Protein AF-A0ABD0N877-F1 (afdb_monomer)

Organism: Cirrhinus mrigala (NCBI:txid683832)

Foldseek 3Di:
DLVVCCVVPVPDDLVNVQVVCVVVVHHDDSVRSVVVCVVVVNDRDDDDPDDPDDPVRVVVVVVVCVVCVPPDPVVD

pLDDT: mean 89.97, std 6.57, range [65.81, 96.25]

Secondary structure (DSSP, 8-state):
-HHHHHHH-TT--HHHHHHHHHHTT----HHHHHHHHHHTT----PPPSS-SS-HHHHHHHHHHHHHTTT--TT--

InterPro domains:
  IPR002492 Transposase, Tc1-like [PF01498] (1-70)

Sequence (76 aa):
MIMRTVRNQPRTTREDLVNDLKAAGTIVTKKTIGNTLCCERLKSCSARKVPLLKKAHVQARLKFASAHLNDSEENW

Structure (mmCIF, N/CA/C/O backbone):
data_AF-A0ABD0N877-F1
#
_entry.id   AF-A0ABD0N877-F1
#
loop_
_atom_site.group_PDB
_atom_site.id
_atom_site.type_symbol
_atom_site.label_atom_id
_atom_site.label_alt_id
_atom_site.label_comp_id
_atom_site.label_asym_id
_atom_site.label_entity_id
_atom_site.label_seq_id
_atom_sit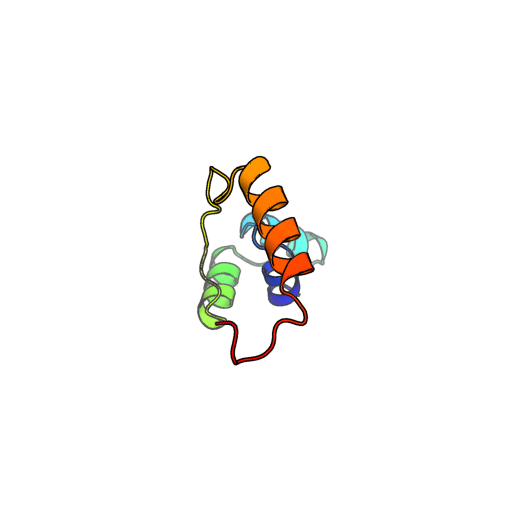e.pdbx_PDB_ins_code
_atom_site.Cartn_x
_atom_site.Cartn_y
_atom_site.Cartn_z
_atom_site.occupancy
_atom_site.B_iso_or_equiv
_atom_site.auth_seq_id
_atom_site.auth_comp_id
_atom_site.auth_asym_id
_atom_site.auth_atom_id
_atom_site.pdbx_PDB_model_num
ATOM 1 N N . MET A 1 1 ? -13.082 -12.389 5.399 1.00 76.94 1 MET A N 1
ATOM 2 C CA . MET A 1 1 ? -13.216 -11.097 4.683 1.00 76.94 1 MET A CA 1
ATOM 3 C C . MET A 1 1 ? -11.922 -10.293 4.726 1.00 76.94 1 MET A C 1
ATOM 5 O O . MET A 1 1 ? -11.313 -10.139 3.679 1.00 76.94 1 MET A O 1
ATOM 9 N N . ILE A 1 2 ? -11.450 -9.905 5.918 1.00 86.56 2 ILE A N 1
ATOM 10 C CA . ILE A 1 2 ? -10.298 -9.006 6.148 1.00 86.56 2 ILE A CA 1
ATOM 11 C C . ILE A 1 2 ? -9.066 -9.322 5.277 1.00 86.56 2 ILE A C 1
ATOM 13 O O . ILE A 1 2 ? -8.546 -8.442 4.601 1.00 86.56 2 ILE A O 1
ATOM 17 N N . MET A 1 3 ? -8.618 -10.581 5.236 1.00 88.88 3 MET A N 1
ATOM 18 C CA . MET A 1 3 ? -7.411 -10.962 4.486 1.00 88.88 3 MET A CA 1
ATOM 19 C C . MET A 1 3 ? -7.533 -10.737 2.977 1.00 88.88 3 MET A C 1
ATOM 21 O O . MET A 1 3 ? -6.578 -10.293 2.344 1.00 88.88 3 MET A O 1
ATOM 25 N N . ARG A 1 4 ? -8.699 -11.050 2.394 1.00 90.81 4 ARG A N 1
ATOM 26 C CA . ARG A 1 4 ? -8.951 -10.848 0.960 1.00 90.81 4 ARG A CA 1
ATOM 27 C C . ARG A 1 4 ? -8.916 -9.359 0.628 1.00 90.81 4 ARG A C 1
ATOM 29 O O . ARG A 1 4 ? -8.266 -8.979 -0.339 1.00 90.81 4 ARG A O 1
ATOM 36 N N . THR A 1 5 ? -9.548 -8.530 1.459 1.00 90.31 5 THR A N 1
ATOM 37 C CA . THR A 1 5 ? -9.579 -7.074 1.277 1.00 90.31 5 THR A CA 1
ATOM 38 C C . THR A 1 5 ? -8.173 -6.482 1.343 1.00 90.31 5 THR A C 1
ATOM 40 O O . THR A 1 5 ? -7.755 -5.804 0.413 1.00 90.31 5 THR A O 1
ATOM 43 N N . VAL A 1 6 ? -7.397 -6.831 2.375 1.00 90.19 6 VAL A N 1
ATOM 44 C CA . VAL A 1 6 ? -6.037 -6.298 2.577 1.00 90.19 6 VAL A CA 1
ATOM 45 C C . VAL A 1 6 ? -5.056 -6.754 1.493 1.00 90.19 6 VAL A C 1
ATOM 47 O O . VAL A 1 6 ? -4.191 -5.980 1.093 1.00 90.19 6 VAL A O 1
ATOM 50 N N . ARG A 1 7 ? -5.180 -7.985 0.975 1.00 89.25 7 ARG A N 1
ATOM 51 C CA . ARG A 1 7 ? -4.327 -8.458 -0.133 1.00 89.25 7 ARG A CA 1
ATOM 52 C C . ARG A 1 7 ? -4.657 -7.772 -1.458 1.00 89.25 7 ARG A C 1
ATOM 54 O O . ARG A 1 7 ? -3.740 -7.414 -2.190 1.00 89.25 7 ARG A O 1
ATOM 61 N N . ASN A 1 8 ? -5.940 -7.579 -1.758 1.00 90.44 8 ASN A N 1
ATOM 62 C CA . ASN A 1 8 ? -6.370 -6.931 -2.999 1.00 90.44 8 ASN A CA 1
ATOM 63 C C . ASN A 1 8 ? -6.134 -5.414 -2.967 1.00 90.44 8 ASN A C 1
ATOM 65 O O . ASN A 1 8 ? -5.851 -4.803 -3.995 1.00 90.44 8 ASN A O 1
ATOM 69 N N . GLN A 1 9 ? -6.246 -4.805 -1.787 1.00 88.75 9 GLN A N 1
ATOM 70 C CA . GLN A 1 9 ? -6.094 -3.374 -1.565 1.00 88.75 9 GLN A CA 1
ATOM 71 C C . GLN A 1 9 ? -5.102 -3.133 -0.413 1.00 88.75 9 GLN A C 1
ATOM 73 O O . GLN A 1 9 ? -5.496 -2.895 0.726 1.00 88.75 9 GLN A O 1
ATOM 78 N N . PRO A 1 10 ? -3.785 -3.120 -0.683 1.00 86.81 10 PRO A N 1
ATOM 79 C CA . PRO A 1 10 ? -2.767 -2.953 0.362 1.00 86.81 10 PRO A CA 1
ATOM 80 C C . PRO A 1 10 ? -2.760 -1.557 1.011 1.00 86.81 10 PRO A C 1
ATOM 82 O O . PRO A 1 10 ? -1.992 -1.310 1.937 1.00 86.81 10 PRO A O 1
ATOM 85 N N . ARG A 1 11 ? -3.585 -0.627 0.512 1.00 88.06 11 ARG A N 1
ATOM 86 C CA . ARG A 1 11 ? -3.776 0.716 1.075 1.00 88.06 11 ARG A CA 1
ATOM 87 C C . ARG A 1 11 ? -4.882 0.790 2.126 1.00 88.06 11 ARG A C 1
ATOM 89 O O . ARG A 1 11 ? -4.997 1.827 2.770 1.00 88.06 11 ARG A O 1
ATOM 96 N N . THR A 1 12 ? -5.676 -0.265 2.292 1.00 90.81 12 THR A N 1
ATOM 97 C CA . THR A 1 12 ? -6.758 -0.289 3.276 1.00 90.81 12 THR A CA 1
ATOM 98 C C . THR A 1 12 ? -6.183 -0.165 4.682 1.00 90.81 12 THR A C 1
ATOM 100 O O . THR A 1 12 ? -5.268 -0.897 5.070 1.00 90.81 12 THR A O 1
ATOM 103 N N . THR A 1 13 ? -6.706 0.777 5.459 1.00 91.31 13 THR A N 1
ATOM 104 C CA . THR A 1 13 ? -6.265 1.000 6.833 1.00 91.31 13 THR A CA 1
ATOM 105 C C . THR A 1 13 ? -7.037 0.117 7.810 1.00 91.31 13 THR A C 1
ATOM 107 O O . THR A 1 13 ? -8.084 -0.450 7.502 1.00 91.31 13 THR A O 1
ATOM 110 N N . ARG A 1 14 ? -6.536 0.010 9.047 1.00 92.44 14 ARG A N 1
ATOM 111 C CA . ARG A 1 14 ? -7.279 -0.659 10.129 1.00 92.44 14 ARG A CA 1
ATOM 112 C C . ARG A 1 14 ? -8.613 0.031 10.423 1.00 92.44 14 ARG A C 1
ATOM 114 O O . ARG A 1 14 ? -9.526 -0.642 10.880 1.00 92.44 14 ARG A O 1
ATOM 121 N N . GLU A 1 15 ? -8.706 1.338 10.182 1.00 93.44 1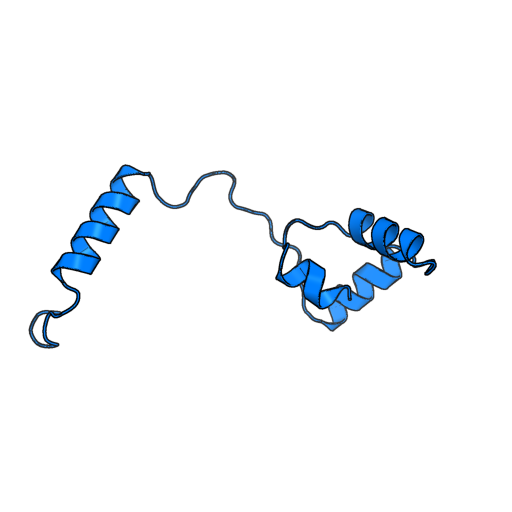5 GLU A N 1
ATOM 122 C CA . GLU A 1 15 ? -9.925 2.121 10.387 1.00 93.44 15 GLU A CA 1
ATOM 123 C C . GLU A 1 15 ? -11.005 1.727 9.386 1.00 93.44 15 GLU A C 1
ATOM 125 O O . GLU A 1 15 ? -12.129 1.424 9.776 1.00 93.44 15 GLU A O 1
ATOM 130 N N . ASP A 1 16 ? -10.620 1.647 8.113 1.00 93.69 16 ASP A N 1
ATOM 131 C CA . ASP A 1 16 ? -11.511 1.256 7.022 1.00 93.69 16 ASP A CA 1
ATOM 132 C C . ASP A 1 16 ? -12.090 -0.135 7.288 1.00 93.69 16 ASP A C 1
ATOM 134 O O . ASP A 1 16 ? -13.298 -0.334 7.224 1.00 93.69 16 ASP A O 1
ATOM 138 N N . LEU A 1 17 ? -11.248 -1.074 7.734 1.00 93.81 17 LEU A N 1
ATOM 139 C CA . LEU A 1 17 ? -11.692 -2.422 8.093 1.00 93.81 17 LEU A CA 1
ATOM 140 C C . LEU A 1 17 ? -12.671 -2.441 9.276 1.00 93.81 17 LEU A C 1
ATOM 142 O O . LEU A 1 17 ? -13.578 -3.271 9.299 1.00 93.81 17 LEU A O 1
ATOM 146 N N . VAL A 1 18 ? -12.495 -1.567 10.273 1.00 95.31 18 VAL A N 1
ATOM 147 C CA . VAL A 1 18 ? -13.457 -1.447 11.381 1.00 95.31 18 VAL A CA 1
ATOM 148 C C . VAL A 1 18 ? -14.794 -0.922 10.863 1.00 95.31 18 VAL A C 1
ATOM 150 O O . VAL A 1 18 ? -15.837 -1.445 11.253 1.00 95.31 18 VAL A O 1
ATOM 153 N N . ASN A 1 19 ? -14.773 0.071 9.973 1.00 94.69 19 ASN A N 1
ATOM 154 C CA . ASN A 1 19 ? -15.982 0.646 9.387 1.00 94.69 19 ASN A CA 1
ATOM 155 C C . ASN A 1 19 ? -16.736 -0.376 8.523 1.00 94.69 19 ASN A C 1
ATOM 157 O O . ASN A 1 19 ? -17.946 -0.528 8.688 1.00 94.69 19 ASN A O 1
ATOM 161 N N . ASP A 1 20 ? -16.023 -1.136 7.689 1.00 93.38 20 ASP A N 1
ATOM 162 C CA . ASP A 1 20 ? -16.5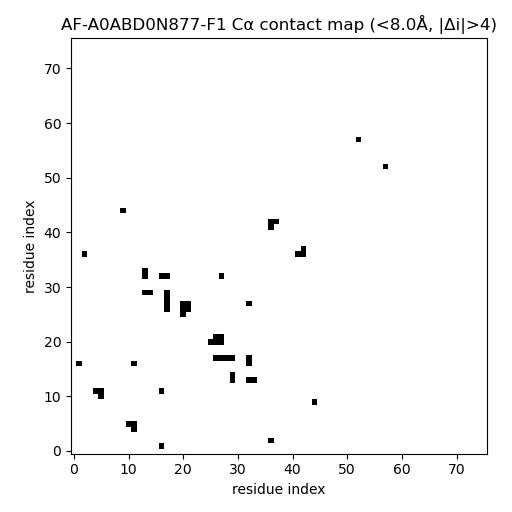95 -2.187 6.838 1.00 93.38 20 ASP A CA 1
ATOM 163 C C . ASP A 1 20 ? -17.269 -3.289 7.665 1.00 93.38 20 ASP A C 1
ATOM 165 O O . ASP A 1 20 ? -18.391 -3.711 7.382 1.00 93.38 20 ASP A O 1
ATOM 169 N N . LEU A 1 21 ? -16.603 -3.750 8.729 1.00 94.00 21 LEU A N 1
ATOM 170 C CA . LEU A 1 21 ? -17.147 -4.787 9.607 1.00 94.00 21 LEU A CA 1
ATOM 171 C C . LEU A 1 21 ? -18.349 -4.277 10.401 1.00 94.00 21 LEU A C 1
ATOM 173 O O . LEU A 1 21 ? -19.328 -5.008 10.554 1.00 94.00 21 LEU A O 1
ATOM 177 N N . LYS A 1 22 ? -18.308 -3.016 10.844 1.00 95.31 22 LYS A N 1
ATOM 178 C CA . LYS A 1 22 ? -19.434 -2.371 11.520 1.00 95.31 22 LYS A CA 1
ATOM 179 C C . LYS A 1 22 ? -20.645 -2.252 10.592 1.00 95.31 22 LYS A C 1
ATOM 181 O O . LYS A 1 22 ? -21.758 -2.516 11.036 1.00 95.31 22 LYS A O 1
ATOM 186 N N . ALA A 1 23 ? -20.435 -1.925 9.315 1.00 94.69 23 ALA A N 1
ATOM 187 C CA . ALA A 1 23 ? -21.491 -1.915 8.301 1.00 94.69 23 ALA A CA 1
ATOM 188 C C . ALA A 1 23 ? -22.071 -3.318 8.046 1.00 94.69 23 ALA A C 1
ATOM 190 O O . ALA A 1 23 ? -23.272 -3.461 7.843 1.00 94.69 23 ALA A O 1
ATOM 191 N N . ALA A 1 24 ? -21.245 -4.362 8.144 1.00 93.81 24 ALA A N 1
ATOM 192 C CA . ALA A 1 24 ? -21.680 -5.759 8.100 1.00 93.81 24 ALA A CA 1
ATOM 193 C C . ALA A 1 24 ? -22.332 -6.259 9.413 1.00 93.81 24 ALA A C 1
ATOM 195 O O . ALA A 1 24 ? -22.593 -7.453 9.550 1.00 93.81 24 ALA A O 1
ATOM 196 N N . GLY A 1 25 ? -22.567 -5.382 10.398 1.00 96.12 25 GLY A N 1
ATOM 197 C CA . GLY A 1 25 ? -23.187 -5.723 11.685 1.00 96.12 25 GLY A CA 1
ATOM 198 C C . GLY A 1 25 ? -22.239 -6.336 12.721 1.00 96.12 25 GLY A C 1
ATOM 199 O O . GLY A 1 25 ? -22.683 -6.759 13.784 1.00 96.12 25 GLY A O 1
ATOM 200 N N . THR A 1 26 ? -20.931 -6.379 12.452 1.00 94.81 26 THR A N 1
ATOM 201 C CA . THR A 1 26 ? -19.927 -6.923 13.377 1.00 94.81 26 THR A CA 1
ATOM 202 C C . THR A 1 26 ? -19.136 -5.798 14.041 1.00 94.81 26 THR A C 1
ATOM 204 O O . THR A 1 26 ? -18.400 -5.061 13.387 1.00 94.81 26 THR A O 1
ATOM 207 N N . ILE A 1 27 ? -19.226 -5.678 15.366 1.00 95.38 27 ILE A N 1
ATOM 208 C CA . ILE A 1 27 ? -18.456 -4.680 16.117 1.00 95.38 27 ILE A CA 1
ATOM 209 C C . ILE A 1 27 ? -17.097 -5.277 16.487 1.00 95.38 27 ILE A C 1
ATOM 211 O O . ILE A 1 27 ? -17.004 -6.192 17.301 1.00 95.38 27 ILE A O 1
ATOM 215 N N . VAL A 1 28 ? -16.029 -4.745 15.893 1.00 95.06 28 VAL A N 1
ATOM 216 C CA . VAL A 1 28 ? -14.653 -5.205 16.117 1.00 95.06 28 VAL A CA 1
ATOM 217 C C . VAL A 1 28 ? -13.776 -4.027 16.525 1.00 95.06 28 VAL A C 1
ATOM 219 O O . VAL A 1 28 ? -13.884 -2.933 15.977 1.00 95.06 28 VAL A O 1
ATOM 222 N N . THR A 1 29 ? -12.876 -4.242 17.486 1.00 95.75 29 THR A N 1
ATOM 223 C CA . THR A 1 29 ? -11.915 -3.206 17.887 1.00 95.75 29 THR A CA 1
ATOM 224 C C . THR A 1 29 ? -10.710 -3.163 16.943 1.00 95.75 29 THR A C 1
ATOM 226 O O . THR A 1 29 ? -10.284 -4.186 16.399 1.00 95.75 29 THR A O 1
ATOM 229 N N . LYS A 1 30 ? -10.065 -1.994 16.812 1.00 94.25 30 LYS A N 1
ATOM 230 C CA . LYS A 1 30 ? -8.826 -1.846 16.017 1.00 94.25 30 LYS A CA 1
ATOM 231 C C . LYS A 1 30 ? -7.717 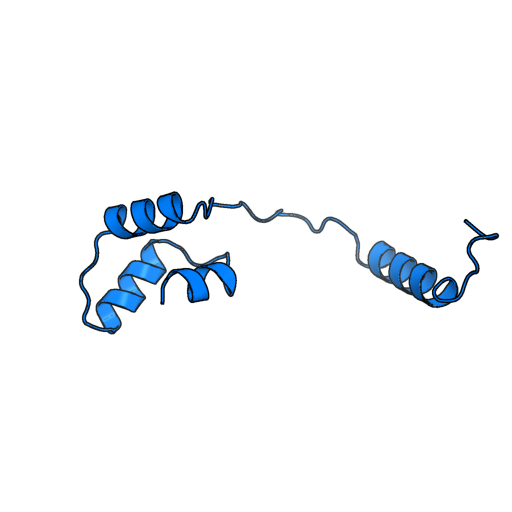-2.80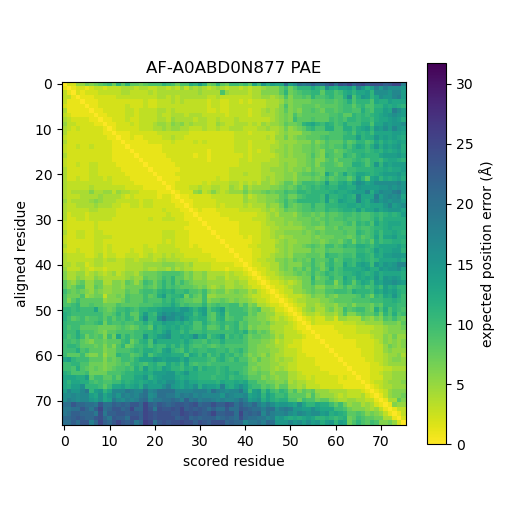7 16.453 1.00 94.25 30 LYS A C 1
ATOM 233 O O . LYS A 1 30 ? -6.922 -3.248 15.623 1.00 94.25 30 LYS A O 1
ATOM 238 N N . LYS A 1 31 ? -7.641 -3.114 17.755 1.00 95.06 31 LYS A N 1
ATOM 239 C CA . LYS A 1 31 ? -6.639 -4.031 18.311 1.00 95.06 31 LYS A CA 1
ATOM 240 C C . LYS A 1 31 ? -6.894 -5.466 17.865 1.00 95.06 31 LYS A C 1
ATOM 242 O O . LYS A 1 31 ? -5.943 -6.135 17.477 1.00 95.06 31 LYS A O 1
ATOM 247 N N . THR A 1 32 ? -8.154 -5.899 17.832 1.00 95.06 32 THR A N 1
ATOM 248 C CA . THR A 1 32 ? -8.538 -7.210 17.293 1.00 95.06 32 THR A CA 1
ATOM 249 C C . THR A 1 32 ? -8.086 -7.350 15.841 1.00 95.06 32 THR A C 1
ATOM 251 O O . THR A 1 32 ? -7.385 -8.303 15.524 1.00 95.06 32 THR A O 1
ATOM 254 N N . ILE A 1 33 ? -8.370 -6.355 14.989 1.00 94.38 33 ILE A N 1
ATOM 255 C CA . ILE A 1 33 ? -7.913 -6.364 13.588 1.00 94.38 33 ILE A CA 1
ATOM 256 C C . ILE A 1 33 ? -6.383 -6.383 13.504 1.00 94.38 33 ILE A C 1
ATOM 258 O O . ILE A 1 33 ? -5.819 -7.167 12.746 1.00 94.38 33 ILE A O 1
ATOM 262 N N . GLY A 1 34 ? -5.694 -5.559 14.298 1.00 93.81 34 GLY A N 1
ATOM 263 C CA . GLY A 1 34 ? -4.230 -5.539 14.342 1.00 93.81 34 GLY A CA 1
ATOM 264 C C . GLY A 1 34 ? -3.620 -6.896 14.710 1.00 93.81 34 GLY A C 1
ATOM 265 O O . GLY A 1 34 ? -2.674 -7.333 14.058 1.00 93.81 34 GLY A O 1
ATOM 266 N N . ASN A 1 35 ? -4.192 -7.583 15.700 1.00 94.25 35 ASN A N 1
ATOM 267 C CA . ASN A 1 35 ? -3.764 -8.923 16.089 1.00 94.25 35 ASN A CA 1
ATOM 268 C C . ASN A 1 35 ? -4.004 -9.929 14.957 1.00 94.25 35 ASN A C 1
ATOM 270 O O . ASN A 1 35 ? -3.088 -10.672 14.620 1.00 94.25 35 ASN A O 1
ATOM 274 N N . THR A 1 36 ? -5.179 -9.902 14.317 1.00 93.25 36 THR A N 1
ATOM 275 C CA . THR A 1 36 ? -5.488 -10.770 13.169 1.00 93.25 36 THR A CA 1
ATOM 276 C C . THR A 1 36 ? -4.495 -10.566 12.023 1.00 93.25 36 THR A C 1
ATOM 278 O O . THR A 1 36 ? -3.972 -11.538 11.488 1.00 93.25 36 THR A O 1
ATOM 281 N N . LEU A 1 37 ? -4.167 -9.318 11.673 1.00 92.69 37 LEU A N 1
ATOM 282 C CA . LEU A 1 37 ? -3.175 -9.025 10.630 1.00 92.69 37 LEU A CA 1
ATOM 283 C C . LEU A 1 37 ? -1.774 -9.537 11.003 1.00 92.69 37 LEU A C 1
ATOM 285 O O . LEU A 1 37 ? -1.064 -10.059 10.145 1.00 92.69 37 LEU A O 1
ATOM 289 N N . CYS A 1 38 ? -1.389 -9.428 12.278 1.00 91.62 38 CYS A N 1
ATOM 290 C CA . CYS A 1 38 ? -0.104 -9.914 12.781 1.00 91.62 38 CYS A CA 1
ATOM 291 C C . CYS A 1 38 ? -0.002 -11.448 12.750 1.00 91.62 38 CYS A C 1
ATOM 293 O O . CYS A 1 38 ? 1.009 -11.978 12.285 1.00 91.62 38 CYS A O 1
ATOM 295 N N . CYS A 1 39 ? -1.055 -12.159 13.171 1.00 93.50 39 CYS A N 1
ATOM 296 C CA . CYS A 1 39 ? -1.146 -13.621 13.075 1.00 93.50 39 CYS A CA 1
ATOM 297 C C . CYS A 1 39 ? -0.965 -14.098 11.628 1.00 93.50 39 CYS A C 1
ATOM 299 O O . CYS A 1 39 ? -0.227 -15.046 11.372 1.00 93.50 39 CYS A O 1
A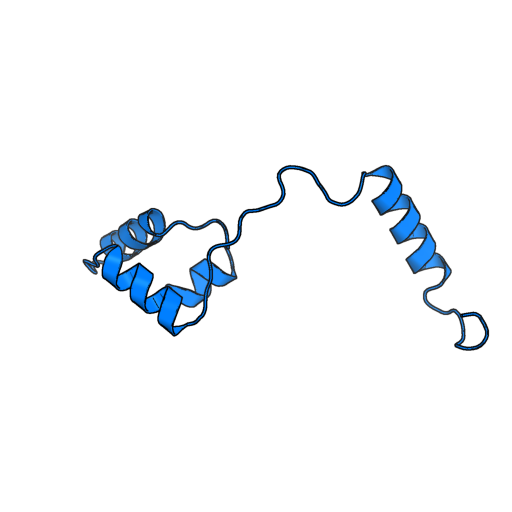TOM 301 N N . GLU A 1 40 ? -1.552 -13.368 10.680 1.00 91.81 40 GLU A N 1
ATOM 302 C CA . GLU A 1 40 ? -1.441 -13.631 9.241 1.00 91.81 40 GLU A CA 1
ATOM 303 C C . GLU A 1 40 ? -0.137 -13.114 8.611 1.00 91.81 40 GLU A C 1
ATOM 305 O O . GLU A 1 40 ? 0.035 -13.162 7.392 1.00 91.81 40 GLU A O 1
ATOM 310 N N . ARG A 1 41 ? 0.794 -12.594 9.425 1.00 92.44 41 ARG A N 1
ATOM 311 C CA . ARG A 1 41 ? 2.084 -12.024 8.997 1.00 92.44 41 ARG A CA 1
ATOM 312 C C . ARG A 1 41 ? 1.947 -10.901 7.959 1.00 92.44 41 ARG A C 1
ATOM 314 O O . ARG A 1 41 ? 2.896 -10.602 7.232 1.00 92.44 41 ARG A O 1
ATOM 321 N N . LEU A 1 42 ? 0.792 -10.240 7.914 1.00 89.50 42 LEU A N 1
ATOM 322 C CA . LEU A 1 42 ? 0.541 -9.086 7.061 1.00 89.50 42 LEU A CA 1
ATOM 323 C C . LEU A 1 42 ? 1.136 -7.847 7.726 1.00 89.50 42 LEU A C 1
ATOM 325 O O . LEU A 1 42 ? 0.571 -7.275 8.659 1.00 89.50 42 LEU A O 1
ATOM 329 N N . LYS A 1 43 ? 2.314 -7.442 7.251 1.00 84.81 43 LYS A N 1
ATOM 330 C CA . LYS A 1 43 ? 2.996 -6.240 7.733 1.00 84.81 43 LYS A CA 1
ATOM 331 C C . LYS A 1 43 ? 2.503 -5.009 6.985 1.00 84.81 43 LYS A C 1
ATOM 333 O O . LYS A 1 43 ? 2.235 -5.062 5.786 1.00 84.81 43 LYS A O 1
ATOM 338 N N . SER A 1 44 ? 2.442 -3.883 7.688 1.00 82.06 44 SER A N 1
ATOM 339 C CA . SER A 1 44 ? 2.282 -2.590 7.033 1.00 82.06 44 SER A CA 1
ATOM 340 C C . SER A 1 44 ? 3.469 -2.341 6.102 1.00 82.06 44 SER A C 1
ATOM 342 O O . SER A 1 44 ? 4.622 -2.597 6.450 1.00 82.06 44 SER A O 1
ATOM 344 N N . CYS A 1 45 ? 3.182 -1.832 4.908 1.00 79.00 45 CYS A N 1
ATOM 345 C CA . CYS A 1 45 ? 4.197 -1.420 3.953 1.00 79.00 45 CYS A CA 1
ATOM 346 C C . CYS A 1 45 ? 3.940 0.027 3.545 1.00 79.00 45 CYS A C 1
ATOM 348 O O . CYS A 1 45 ? 2.815 0.401 3.211 1.00 79.00 45 CYS A O 1
ATOM 350 N N . SER A 1 46 ? 4.990 0.840 3.556 1.00 82.00 46 SER A N 1
ATOM 351 C CA . SER A 1 46 ? 4.934 2.196 3.021 1.00 82.00 46 SER A CA 1
ATOM 352 C C . SER A 1 46 ? 5.189 2.151 1.520 1.00 82.00 46 SER A C 1
ATOM 354 O O . SER A 1 46 ? 6.254 1.718 1.076 1.00 82.00 46 SER A O 1
ATOM 356 N N . ALA A 1 47 ? 4.227 2.621 0.726 1.00 79.50 47 ALA A N 1
ATOM 357 C CA . ALA A 1 47 ? 4.431 2.773 -0.709 1.00 79.50 47 ALA A CA 1
ATOM 358 C C . ALA A 1 47 ? 5.567 3.775 -0.981 1.00 79.50 47 ALA A C 1
ATOM 360 O O . ALA A 1 47 ? 5.670 4.812 -0.320 1.00 79.50 47 ALA A O 1
ATOM 361 N N . ARG A 1 48 ? 6.415 3.492 -1.979 1.00 84.81 48 ARG A N 1
ATOM 362 C CA . ARG A 1 48 ? 7.428 4.457 -2.430 1.00 84.81 48 ARG A CA 1
ATOM 363 C C . ARG A 1 48 ? 6.740 5.732 -2.932 1.00 84.81 48 ARG A C 1
ATOM 365 O O . ARG A 1 48 ? 5.824 5.654 -3.745 1.00 84.81 48 ARG A O 1
ATOM 372 N N . LYS A 1 49 ? 7.213 6.897 -2.469 1.00 87.62 49 LYS A N 1
ATOM 373 C CA . LYS A 1 49 ? 6.705 8.217 -2.896 1.00 87.62 49 LYS A CA 1
ATOM 374 C C . LYS A 1 49 ? 7.014 8.520 -4.363 1.00 87.62 49 LYS A C 1
ATOM 376 O O . LYS A 1 49 ? 6.253 9.220 -5.017 1.00 87.62 49 LYS A O 1
ATOM 381 N N . VAL A 1 50 ? 8.129 7.993 -4.864 1.00 87.06 50 VAL A N 1
ATOM 382 C CA . VAL A 1 50 ? 8.573 8.157 -6.249 1.00 87.06 50 VAL A CA 1
ATOM 383 C C . VAL A 1 50 ? 8.540 6.815 -6.978 1.00 87.06 50 VAL A C 1
ATOM 385 O O . VAL A 1 50 ? 8.850 5.780 -6.374 1.00 87.06 50 VAL A O 1
ATOM 388 N N . PRO A 1 51 ? 8.166 6.798 -8.267 1.00 85.44 51 PRO A N 1
ATOM 389 C CA . PRO A 1 51 ? 8.244 5.588 -9.065 1.00 85.44 51 PRO A CA 1
ATOM 390 C C . PRO A 1 51 ? 9.704 5.139 -9.183 1.00 85.44 51 PRO A C 1
ATOM 392 O O . PRO A 1 51 ? 10.608 5.956 -9.342 1.00 85.44 51 PRO A O 1
ATOM 395 N N . LEU A 1 52 ? 9.929 3.824 -9.125 1.00 86.56 52 LEU A N 1
ATOM 396 C CA . LEU A 1 52 ? 11.269 3.239 -9.250 1.00 86.56 52 LEU A CA 1
ATOM 397 C C . LEU A 1 52 ? 11.901 3.540 -10.619 1.00 86.56 52 LEU A C 1
ATOM 399 O O . LEU A 1 52 ? 13.117 3.630 -10.743 1.00 86.56 52 LEU A O 1
ATOM 403 N N . LEU A 1 53 ? 11.067 3.687 -11.651 1.00 91.12 53 LEU A N 1
ATOM 404 C CA . LEU A 1 53 ? 11.487 3.924 -13.024 1.00 91.12 53 LEU A CA 1
ATOM 405 C C . LEU A 1 53 ? 10.792 5.160 -13.584 1.00 91.12 53 LEU A C 1
ATOM 407 O O . LEU A 1 53 ? 9.589 5.354 -13.407 1.00 91.12 53 LEU A O 1
ATOM 411 N N . LYS A 1 54 ? 11.555 5.973 -14.318 1.00 92.69 54 LYS A N 1
ATOM 412 C CA . LYS A 1 54 ? 11.001 7.042 -15.152 1.00 92.69 54 LYS A CA 1
ATOM 413 C C . LYS A 1 54 ? 10.232 6.428 -16.326 1.00 92.69 54 LYS A C 1
ATOM 415 O O . LYS A 1 54 ? 10.574 5.339 -16.785 1.00 92.69 54 LYS A O 1
ATOM 420 N N . LYS A 1 55 ? 9.248 7.154 -16.870 1.00 93.31 55 LYS A N 1
ATOM 421 C CA . LYS A 1 55 ? 8.443 6.702 -18.026 1.00 93.31 55 LYS A CA 1
ATOM 422 C C . LYS A 1 55 ? 9.310 6.285 -19.225 1.00 93.31 55 LYS A C 1
ATOM 424 O O . LYS A 1 55 ? 9.072 5.226 -19.795 1.00 93.31 55 LYS A O 1
ATOM 429 N N . ALA A 1 56 ? 10.361 7.051 -19.526 1.00 93.62 56 ALA A N 1
ATOM 430 C CA . ALA A 1 56 ? 11.317 6.724 -20.587 1.00 93.62 56 ALA A CA 1
ATOM 431 C C . ALA A 1 56 ? 12.020 5.374 -20.354 1.00 93.62 56 ALA A C 1
ATOM 433 O O . ALA A 1 56 ? 12.151 4.573 -21.274 1.00 93.62 56 ALA A O 1
ATOM 434 N N . HIS A 1 57 ? 12.412 5.079 -19.109 1.00 95.38 57 HIS A N 1
ATOM 435 C CA . HIS A 1 57 ? 13.042 3.800 -18.773 1.00 95.38 57 HIS A CA 1
ATOM 436 C C . HIS A 1 57 ? 12.060 2.638 -18.918 1.00 95.38 57 HIS A C 1
ATOM 438 O O . HIS A 1 57 ? 12.454 1.570 -19.369 1.00 95.38 57 HIS A O 1
ATOM 444 N N . VAL A 1 58 ? 10.787 2.829 -18.554 1.00 95.06 58 VAL A N 1
ATOM 445 C CA . VAL A 1 58 ? 9.754 1.798 -18.737 1.00 95.06 58 VAL A CA 1
ATOM 446 C C . VAL A 1 58 ? 9.597 1.467 -20.221 1.00 95.06 58 VAL A C 1
ATOM 448 O O . VAL A 1 58 ? 9.662 0.298 -20.583 1.00 95.06 58 VAL A O 1
ATOM 451 N N . GLN A 1 59 ? 9.480 2.478 -21.085 1.00 95.75 59 GLN A N 1
ATOM 452 C CA . GLN A 1 59 ? 9.377 2.279 -22.535 1.00 95.75 59 GLN A CA 1
ATOM 453 C C . GLN A 1 59 ? 10.615 1.589 -23.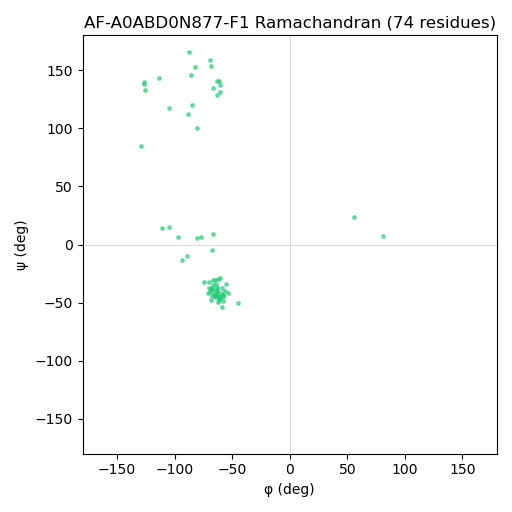120 1.00 95.75 59 GLN A C 1
ATOM 455 O O . GLN A 1 59 ? 10.478 0.624 -23.868 1.00 95.75 59 GLN A O 1
ATOM 460 N N . ALA A 1 60 ? 11.818 2.034 -22.746 1.00 96.06 60 ALA A N 1
ATOM 461 C CA . ALA A 1 60 ? 13.061 1.427 -23.213 1.00 96.06 60 ALA A CA 1
ATOM 462 C C . ALA A 1 60 ? 13.182 -0.044 -22.779 1.00 96.06 60 ALA A C 1
ATOM 464 O O . ALA A 1 60 ? 13.505 -0.899 -23.598 1.00 96.06 60 ALA A O 1
ATOM 465 N N . ARG A 1 61 ? 12.858 -0.356 -21.516 1.00 95.50 61 ARG A N 1
ATOM 466 C CA . ARG A 1 61 ? 12.894 -1.730 -20.987 1.00 95.50 61 ARG A CA 1
ATOM 467 C C . ARG A 1 61 ? 11.847 -2.628 -21.635 1.00 95.50 61 ARG A C 1
ATOM 469 O O . ARG A 1 61 ? 12.156 -3.775 -21.925 1.00 95.50 61 ARG A O 1
ATOM 476 N N . LEU A 1 62 ? 10.642 -2.115 -21.892 1.00 95.50 62 LEU A N 1
ATOM 477 C CA . LEU A 1 62 ? 9.604 -2.856 -22.614 1.00 95.50 62 LEU A CA 1
ATOM 478 C C . LEU A 1 62 ? 10.026 -3.155 -24.056 1.00 95.50 62 LEU A C 1
ATOM 480 O O . LEU A 1 62 ? 9.865 -4.285 -24.513 1.00 95.50 62 LEU A O 1
ATOM 484 N N . LYS A 1 63 ? 10.610 -2.172 -24.755 1.00 96.25 63 LYS A N 1
ATOM 485 C CA . LYS A 1 63 ? 11.147 -2.358 -26.111 1.00 96.25 63 LYS A CA 1
ATOM 486 C C . LYS A 1 63 ? 12.264 -3.401 -26.125 1.00 96.25 63 LYS A C 1
ATOM 488 O O . LYS A 1 63 ? 12.239 -4.295 -26.961 1.00 96.25 63 LYS A O 1
ATOM 493 N N . PHE A 1 64 ? 13.206 -3.298 -25.188 1.00 94.06 64 PHE A N 1
ATOM 494 C CA . PHE A 1 64 ? 14.299 -4.254 -25.036 1.00 94.06 64 PHE A CA 1
ATOM 495 C C . PHE A 1 64 ? 13.766 -5.670 -24.787 1.00 94.06 64 PHE A C 1
ATOM 497 O O . PHE A 1 64 ? 14.060 -6.566 -25.567 1.00 94.06 64 PHE A O 1
ATOM 504 N N . ALA A 1 65 ? 12.899 -5.853 -23.787 1.00 93.69 65 ALA A N 1
ATOM 505 C CA . ALA A 1 65 ? 12.321 -7.157 -23.463 1.00 93.69 65 ALA A CA 1
ATOM 506 C C . ALA A 1 65 ? 11.540 -7.776 -24.633 1.00 93.69 65 ALA A C 1
ATOM 508 O O . ALA A 1 65 ? 11.610 -8.978 -24.841 1.00 93.69 65 ALA A O 1
ATOM 509 N N . SER A 1 66 ? 10.822 -6.960 -25.412 1.00 93.81 66 SER A N 1
ATOM 510 C CA . SER A 1 66 ? 10.073 -7.452 -26.577 1.00 93.81 66 SER A CA 1
ATOM 511 C C . SER A 1 66 ? 10.995 -7.883 -27.719 1.00 93.81 66 SER A C 1
ATOM 513 O O . SER A 1 66 ? 10.707 -8.863 -28.393 1.00 93.81 66 SER A O 1
ATOM 515 N N . ALA A 1 67 ? 12.096 -7.156 -27.938 1.00 93.38 67 ALA A N 1
ATOM 516 C CA . ALA A 1 67 ? 13.070 -7.479 -28.979 1.00 93.38 67 ALA A CA 1
ATOM 517 C C . ALA A 1 67 ? 13.873 -8.752 -28.664 1.00 93.38 67 ALA A C 1
ATOM 519 O O . ALA A 1 67 ? 14.203 -9.480 -29.588 1.00 93.38 67 ALA A O 1
ATOM 520 N N . HIS A 1 68 ? 14.120 -9.024 -27.380 1.00 90.31 68 HIS A N 1
ATOM 521 C CA . HIS A 1 68 ? 14.952 -10.138 -26.906 1.00 90.31 68 HIS A CA 1
ATOM 522 C C . HIS A 1 68 ? 14.104 -11.294 -26.338 1.00 90.31 68 HIS A C 1
ATOM 524 O O . HIS A 1 68 ? 14.605 -12.150 -25.617 1.00 90.31 68 HIS A O 1
ATOM 530 N N . LEU A 1 69 ? 12.789 -11.317 -26.608 1.00 87.94 69 LEU A N 1
ATOM 531 C CA . LEU A 1 69 ? 11.871 -12.317 -26.043 1.00 87.94 69 LEU A CA 1
ATOM 532 C C . LEU A 1 69 ? 12.177 -13.742 -26.536 1.00 87.94 69 LEU A C 1
ATOM 534 O O . LEU A 1 69 ? 11.927 -14.700 -25.812 1.00 87.94 69 LEU A O 1
ATOM 538 N N . ASN A 1 70 ? 12.698 -13.859 -27.761 1.00 87.88 70 ASN A N 1
ATOM 539 C CA . ASN A 1 70 ? 13.023 -15.125 -28.426 1.00 87.88 70 ASN A CA 1
ATOM 540 C C . ASN A 1 70 ? 14.536 -15.337 -28.577 1.00 87.88 70 ASN A C 1
ATOM 542 O O . ASN A 1 70 ? 14.954 -16.172 -29.381 1.00 87.88 70 ASN A O 1
ATOM 546 N N . ASP A 1 71 ? 15.352 -14.557 -27.870 1.00 84.94 71 ASP A N 1
ATOM 547 C CA . ASP A 1 71 ? 16.796 -14.734 -27.936 1.00 84.94 71 ASP A CA 1
ATOM 548 C C . ASP A 1 71 ? 17.172 -16.083 -27.325 1.00 84.94 71 ASP A C 1
ATOM 550 O O . ASP A 1 71 ? 16.647 -16.485 -26.285 1.00 84.94 71 ASP A O 1
ATOM 554 N N . SER A 1 72 ? 18.050 -16.812 -28.012 1.00 80.56 72 SER A N 1
ATOM 555 C CA . SER A 1 72 ? 18.530 -18.099 -27.513 1.00 80.56 72 SER A CA 1
ATOM 556 C C . SER A 1 72 ? 19.428 -17.909 -26.288 1.00 80.56 72 SER A C 1
ATOM 558 O O . SER A 1 72 ? 20.041 -16.856 -26.111 1.00 80.56 72 SER A O 1
ATOM 560 N N . GLU A 1 73 ? 19.579 -18.963 -25.489 1.00 73.06 73 GLU A N 1
ATOM 561 C CA . GLU A 1 73 ? 20.519 -19.036 -24.361 1.00 73.06 73 GLU A CA 1
ATOM 562 C C . GLU A 1 73 ? 22.004 -19.004 -24.801 1.00 73.06 73 GLU A C 1
ATOM 564 O O . GLU A 1 73 ? 22.894 -19.198 -23.990 1.00 73.06 73 GLU A O 1
ATOM 569 N N . GLU A 1 74 ? 22.331 -18.737 -26.066 1.00 74.50 74 GLU A N 1
ATOM 570 C CA . GLU A 1 74 ? 23.701 -18.368 -26.467 1.00 74.50 74 GLU A CA 1
ATOM 571 C C . GLU A 1 74 ? 23.922 -16.843 -26.516 1.00 74.50 74 GLU A C 1
ATOM 573 O O . GLU A 1 74 ? 25.063 -16.395 -26.567 1.00 74.50 74 GLU A O 1
ATOM 578 N N . ASN A 1 75 ? 22.852 -16.036 -26.478 1.00 66.19 75 ASN A N 1
ATOM 579 C CA . ASN A 1 75 ? 22.901 -14.568 -26.584 1.00 66.19 75 ASN A CA 1
ATOM 580 C C . ASN A 1 75 ? 22.878 -13.827 -25.224 1.00 66.19 75 ASN A C 1
ATOM 582 O O . ASN A 1 75 ? 22.771 -12.597 -25.217 1.00 66.19 75 ASN A O 1
ATOM 586 N N . TRP A 1 76 ? 22.944 -14.538 -24.090 1.00 65.81 76 TRP A N 1
ATOM 587 C CA . TRP A 1 76 ? 22.998 -13.964 -22.728 1.00 65.81 76 TRP A CA 1
ATOM 588 C C . TRP A 1 76 ? 24.426 -13.959 -22.177 1.00 65.81 76 TRP A C 1
ATOM 590 O O . TRP A 1 76 ? 24.719 -13.036 -21.380 1.00 65.81 76 TRP A O 1
#

Ra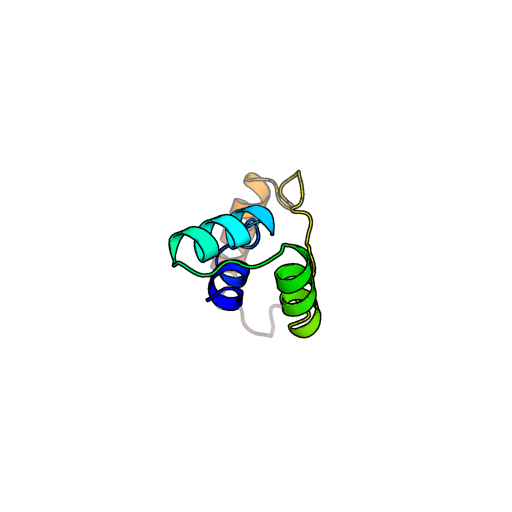dius of gyration: 20.63 Å; Cα contacts (8 Å, |Δi|>4): 27; chains: 1; bounding box: 47×27×47 Å

Mean predicted aligned error: 7.23 Å

Solvent-accessible surface area (backbone atoms only — not comparable to full-atom values): 4892 Å² total; per-residue (Å²): 111,70,69,63,52,42,69,77,36,74,81,67,48,66,64,56,54,38,52,55,35,42,74,73,73,40,89,61,56,65,65,59,54,52,50,55,35,51,76,70,68,57,70,91,72,83,77,74,93,62,76,95,62,56,73,69,55,50,53,52,51,52,53,50,52,65,73,52,68,80,61,56,92,86,79,118

Nearest PDB structures (foldseek):
  5unk-assembly1_A  TM=6.568E-01  e=2.826E-02  Oncorhynchus mykiss
  8c6j-assembly1_V  TM=5.031E-01  e=4.494E+00  Homo sapiens
  8cp3-assembly1_A  TM=2.842E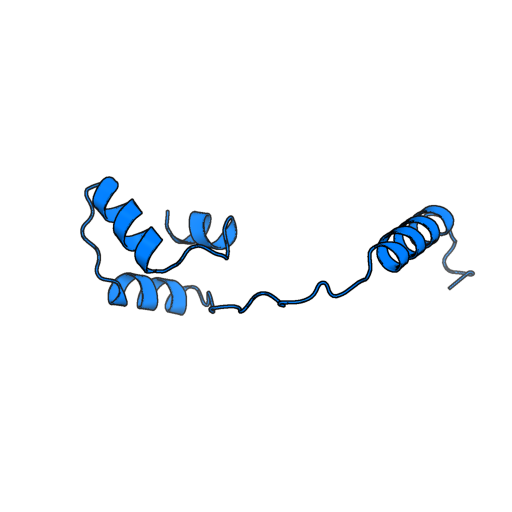-01  e=8.128E+00  Methanococcus maripaludis S2